Protein AF-A0AAN8J050-F1 (afdb_monomer_lite)

Radius of gyration: 16.6 Å; chains: 1; bounding box: 37×36×42 Å

Structure (mmCIF, N/CA/C/O backbone):
data_AF-A0AAN8J050-F1
#
_entry.id   AF-A0AAN8J050-F1
#
loop_
_atom_site.group_PDB
_atom_site.id
_atom_site.type_symbol
_atom_site.label_atom_id
_atom_site.label_alt_id
_atom_site.label_comp_id
_atom_site.label_asym_id
_atom_site.label_entity_id
_atom_site.label_seq_id
_atom_site.pdbx_PDB_ins_code
_atom_site.Cartn_x
_atom_site.Cartn_y
_atom_site.Cartn_z
_atom_site.occupancy
_atom_site.B_iso_or_equiv
_atom_site.auth_seq_id
_atom_site.auth_comp_id
_atom_site.auth_asym_id
_atom_site.auth_atom_id
_atom_site.pdbx_PDB_model_num
ATOM 1 N N . MET A 1 1 ? 21.313 8.307 10.218 1.00 48.22 1 MET A N 1
ATOM 2 C CA . MET A 1 1 ? 20.295 7.234 10.178 1.00 48.22 1 MET A CA 1
ATOM 3 C C . MET A 1 1 ? 19.113 7.755 9.356 1.00 48.22 1 MET A C 1
ATOM 5 O O . MET A 1 1 ? 18.374 8.598 9.844 1.00 48.22 1 MET A O 1
ATOM 9 N N . LEU A 1 2 ? 19.009 7.367 8.076 1.00 39.00 2 LEU A N 1
ATOM 10 C CA . LEU A 1 2 ? 18.064 7.951 7.099 1.00 39.00 2 LEU A CA 1
ATOM 11 C C . LEU A 1 2 ? 16.590 7.771 7.515 1.00 39.00 2 LEU A C 1
ATOM 13 O O . LEU A 1 2 ? 15.749 8.625 7.268 1.00 39.00 2 LEU A O 1
ATOM 17 N N . THR A 1 3 ? 16.305 6.677 8.222 1.00 41.94 3 THR A N 1
ATOM 18 C CA . THR A 1 3 ? 14.994 6.358 8.795 1.00 41.94 3 THR A CA 1
ATOM 19 C C . THR A 1 3 ? 14.515 7.395 9.805 1.00 41.94 3 THR A C 1
ATOM 21 O O . THR A 1 3 ? 13.333 7.700 9.814 1.00 41.94 3 THR A O 1
ATOM 24 N N . SER A 1 4 ? 15.406 7.976 10.612 1.00 45.03 4 SER A N 1
ATOM 25 C CA . SER A 1 4 ? 15.056 9.001 11.608 1.00 45.03 4 SER A CA 1
ATOM 26 C C . SER A 1 4 ? 14.772 10.370 10.985 1.00 45.03 4 SER A C 1
ATOM 28 O O . SER A 1 4 ? 13.967 11.123 11.519 1.00 45.03 4 SER A O 1
ATOM 30 N N . ILE A 1 5 ? 15.392 10.676 9.841 1.00 53.03 5 ILE A N 1
ATOM 31 C CA . ILE A 1 5 ? 15.172 11.927 9.094 1.00 53.03 5 ILE A CA 1
ATOM 32 C C . ILE A 1 5 ? 13.793 11.914 8.411 1.00 53.03 5 ILE A C 1
ATOM 34 O O . ILE A 1 5 ? 13.172 12.959 8.266 1.00 53.03 5 ILE A O 1
ATOM 38 N N . MET A 1 6 ? 13.273 10.728 8.076 1.00 50.56 6 MET A N 1
ATOM 39 C CA . MET A 1 6 ? 11.974 10.542 7.414 1.00 50.56 6 MET A CA 1
ATOM 40 C C . MET A 1 6 ? 10.759 10.603 8.358 1.00 50.56 6 MET A C 1
ATOM 42 O O . MET A 1 6 ? 9.646 10.756 7.870 1.00 50.56 6 MET A O 1
ATOM 46 N N . PHE A 1 7 ? 10.949 10.566 9.685 1.00 48.69 7 PHE A N 1
ATOM 47 C CA . PHE A 1 7 ? 9.851 10.714 10.661 1.00 48.69 7 PHE A CA 1
ATOM 48 C C . PHE A 1 7 ? 9.310 12.153 10.754 1.00 48.69 7 PHE A C 1
ATOM 50 O O . PHE A 1 7 ? 8.148 12.356 11.099 1.00 48.69 7 PHE A O 1
ATOM 57 N N . TYR A 1 8 ? 10.127 13.167 10.443 1.00 48.12 8 TYR A N 1
ATOM 58 C CA . TYR A 1 8 ? 9.690 14.569 10.444 1.00 48.12 8 TYR A CA 1
ATOM 59 C C . TYR A 1 8 ? 8.789 14.905 9.230 1.00 48.12 8 TYR A C 1
ATOM 61 O O . TYR A 1 8 ? 7.722 15.487 9.433 1.00 48.12 8 TYR A O 1
ATOM 69 N N . PRO A 1 9 ? 9.105 14.433 8.003 1.00 54.41 9 PRO A N 1
ATOM 70 C CA . PRO A 1 9 ? 8.165 14.414 6.880 1.00 54.41 9 PRO A CA 1
ATOM 71 C C . PRO A 1 9 ? 6.910 13.566 7.122 1.00 54.41 9 PRO A C 1
ATOM 73 O O . PRO A 1 9 ? 5.872 13.854 6.546 1.00 54.41 9 PRO A O 1
ATOM 76 N N . GLU A 1 10 ? 6.972 12.529 7.965 1.00 54.50 10 GLU A N 1
ATOM 77 C CA . GLU A 1 10 ? 5.855 11.594 8.195 1.00 54.50 10 GLU A CA 1
ATOM 78 C C . GLU A 1 10 ? 4.657 12.264 8.886 1.00 54.50 10 GLU A C 1
ATOM 80 O O . GLU A 1 10 ? 3.505 11.992 8.548 1.00 54.50 10 GLU A O 1
ATOM 85 N N . LYS A 1 11 ? 4.915 13.192 9.817 1.00 51.16 11 LYS A N 1
ATOM 86 C CA . LYS A 1 11 ? 3.859 13.982 10.465 1.00 51.16 11 LYS A CA 1
ATOM 87 C C . LYS A 1 11 ? 3.234 14.987 9.493 1.00 51.16 11 LYS A C 1
ATOM 89 O O . LYS A 1 11 ? 2.013 15.058 9.421 1.00 51.16 11 LYS A O 1
ATOM 94 N N . GLN A 1 12 ? 4.058 15.685 8.707 1.00 56.75 12 GLN A N 1
ATOM 95 C CA . GLN A 1 12 ? 3.581 16.623 7.684 1.00 56.75 12 GLN A CA 1
ATOM 96 C C . GLN A 1 12 ? 2.799 15.911 6.577 1.00 56.75 12 GLN A C 1
ATOM 98 O O . GLN A 1 12 ? 1.762 16.405 6.156 1.00 56.75 12 GLN A O 1
ATOM 103 N N . PHE A 1 13 ? 3.236 14.718 6.166 1.00 61.25 13 PHE A N 1
ATOM 104 C CA . PHE A 1 13 ? 2.534 13.880 5.198 1.00 61.25 13 PHE A CA 1
ATOM 105 C C . PHE A 1 13 ? 1.146 13.475 5.703 1.00 61.25 13 PHE A C 1
ATOM 107 O O . PHE A 1 13 ? 0.178 13.584 4.962 1.00 61.25 13 PHE A O 1
ATOM 114 N N . LEU A 1 14 ? 1.022 13.055 6.968 1.00 55.91 14 LEU A N 1
ATOM 115 C CA . LEU A 1 14 ? -0.263 12.667 7.561 1.00 55.91 14 LEU A CA 1
ATOM 116 C C . LEU A 1 14 ? -1.191 13.863 7.831 1.00 55.91 14 LEU A C 1
ATOM 118 O O . LEU A 1 14 ? -2.404 13.733 7.661 1.00 55.91 14 LEU A O 1
ATOM 122 N N . GLU A 1 15 ? -0.642 15.014 8.226 1.00 56.69 15 GLU A N 1
ATOM 123 C CA . GLU A 1 15 ? -1.392 16.270 8.370 1.00 56.69 15 GLU A CA 1
ATOM 124 C C . GLU A 1 15 ? -1.903 16.758 7.001 1.00 56.69 15 GLU A C 1
ATOM 126 O O . GLU A 1 15 ? -3.092 17.039 6.870 1.00 56.69 15 GLU A O 1
ATOM 131 N N . HIS A 1 16 ? -1.075 16.703 5.952 1.00 55.91 16 HIS A N 1
ATOM 132 C CA . HIS A 1 16 ? -1.486 17.011 4.577 1.00 55.91 16 HIS A CA 1
ATOM 133 C C . HIS A 1 16 ? -2.502 16.021 4.002 1.00 55.91 16 HIS A C 1
ATOM 135 O O . HIS A 1 16 ? -3.438 16.444 3.333 1.00 55.91 16 HIS A O 1
ATOM 141 N N . LEU A 1 17 ? -2.379 14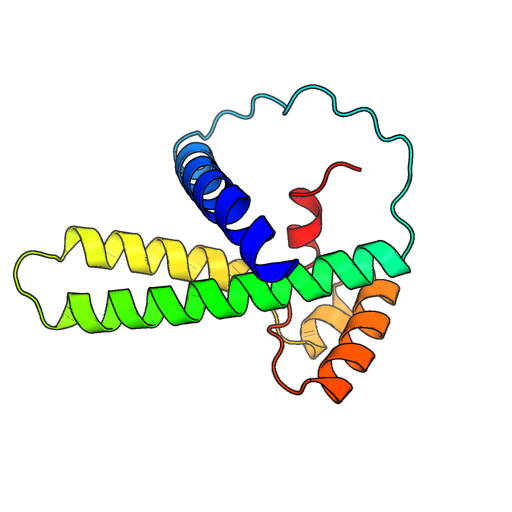.719 4.275 1.00 57.06 17 LEU A N 1
ATOM 142 C CA . LEU A 1 17 ? -3.368 13.723 3.837 1.00 57.06 17 LEU A CA 1
ATOM 143 C C . LEU A 1 17 ? -4.724 13.953 4.518 1.00 57.06 17 LEU A C 1
ATOM 145 O O . LEU A 1 17 ? -5.769 13.827 3.887 1.00 57.06 17 LEU A O 1
ATOM 149 N N . SER A 1 18 ? -4.705 14.338 5.796 1.00 47.97 18 SER A N 1
ATOM 150 C CA . SER A 1 18 ? -5.895 14.728 6.559 1.00 47.97 18 SER A CA 1
ATOM 151 C C . SER A 1 18 ? -6.541 16.017 6.029 1.00 47.97 18 SER A C 1
ATOM 153 O O . SER A 1 18 ? -7.766 16.132 6.042 1.00 47.97 18 SER A O 1
ATOM 155 N N . GLU A 1 19 ? -5.747 16.987 5.573 1.00 51.75 19 GLU A N 1
ATOM 156 C CA . GLU A 1 19 ? -6.234 18.228 4.952 1.00 51.75 19 GLU A CA 1
ATOM 157 C C . GLU A 1 19 ? -6.764 17.994 3.527 1.00 51.75 19 GLU A C 1
ATOM 159 O O . GLU A 1 19 ? -7.841 18.483 3.193 1.00 51.75 19 GLU A O 1
ATOM 164 N N . HIS A 1 20 ? -6.088 17.171 2.718 1.00 48.41 20 HIS A N 1
ATOM 165 C CA . HIS A 1 20 ? -6.527 16.790 1.368 1.00 48.41 20 HIS A CA 1
ATOM 166 C C . HIS A 1 20 ? -7.819 15.966 1.364 1.00 48.41 20 HIS A C 1
ATOM 168 O O . HIS A 1 20 ? -8.644 16.119 0.470 1.00 48.41 20 HIS A O 1
ATOM 174 N N . LEU A 1 21 ? -8.049 15.126 2.376 1.00 48.97 21 LEU A N 1
ATOM 175 C CA . LEU A 1 21 ? -9.298 14.363 2.492 1.00 48.97 21 LEU A CA 1
ATOM 176 C C . LEU A 1 21 ? -10.497 15.218 2.936 1.00 48.97 21 LEU A C 1
ATOM 178 O O . LEU A 1 21 ? -11.636 14.769 2.812 1.00 48.97 21 LEU A O 1
ATOM 182 N N . LYS A 1 22 ? -10.266 16.436 3.447 1.00 45.84 22 LYS A N 1
ATOM 183 C CA . LYS A 1 22 ? -11.330 17.384 3.821 1.00 45.84 22 LYS A CA 1
ATOM 184 C C . LYS A 1 22 ? -11.730 18.337 2.694 1.00 45.84 22 LYS A C 1
ATOM 186 O O . LYS A 1 22 ? -12.767 18.980 2.814 1.00 45.84 22 LYS A O 1
ATOM 191 N N . LEU A 1 23 ? -10.955 18.419 1.615 1.00 37.06 23 LEU A N 1
ATOM 192 C CA . LEU A 1 23 ? -11.183 19.360 0.523 1.00 37.06 23 LEU A CA 1
ATOM 193 C C . LEU A 1 23 ? -11.306 18.603 -0.801 1.00 37.06 23 LEU A C 1
ATOM 195 O O . LEU A 1 23 ? -10.341 18.403 -1.531 1.00 37.06 23 LEU A O 1
ATOM 199 N N . PHE A 1 24 ? -12.543 18.242 -1.144 1.00 39.91 24 PHE A N 1
ATOM 200 C CA . PHE A 1 24 ? -12.958 18.269 -2.544 1.00 39.91 24 PHE A CA 1
ATOM 201 C C . PHE A 1 24 ? -12.912 19.730 -3.008 1.00 39.91 24 PHE A C 1
ATOM 203 O O . PHE A 1 24 ? -13.928 20.406 -2.998 1.00 39.91 24 PHE A O 1
ATOM 210 N N . GLU A 1 25 ? -11.719 20.221 -3.333 1.00 35.44 25 GLU A N 1
ATOM 211 C CA . GLU A 1 25 ? -11.467 21.352 -4.226 1.00 35.44 25 GLU A CA 1
ATOM 212 C C . GLU A 1 25 ? -9.961 21.356 -4.518 1.00 35.44 25 GLU A C 1
ATOM 214 O O . GLU A 1 25 ? -9.123 21.744 -3.706 1.00 35.44 25 GLU A O 1
ATOM 219 N N . LEU A 1 26 ? -9.632 20.781 -5.675 1.00 43.38 26 LEU A N 1
ATOM 220 C CA . LEU A 1 26 ? -8.296 20.701 -6.249 1.00 43.38 26 LEU A CA 1
ATOM 221 C C . LEU A 1 26 ? -7.770 22.112 -6.541 1.00 43.38 26 LEU A C 1
ATOM 223 O O . LEU A 1 26 ? -8.083 22.677 -7.585 1.00 43.38 26 LEU A O 1
ATOM 227 N N . GLU A 1 27 ? -6.913 22.640 -5.673 1.00 35.78 27 GLU A N 1
ATOM 228 C CA . GLU A 1 27 ? -5.907 23.611 -6.103 1.00 35.78 27 GLU A CA 1
ATOM 229 C C . GLU A 1 27 ? -4.645 22.833 -6.512 1.00 35.78 27 GLU A C 1
ATOM 231 O O . GLU A 1 27 ? -4.146 22.010 -5.735 1.00 35.78 27 GLU A O 1
ATOM 236 N N . PRO A 1 28 ? -4.125 23.032 -7.736 1.00 39.25 28 PRO A N 1
ATOM 237 C CA . PRO A 1 28 ? -2.949 22.323 -8.203 1.00 39.25 28 PRO A CA 1
ATOM 238 C C . PRO A 1 28 ? -1.758 22.753 -7.350 1.00 39.25 28 PRO A C 1
ATOM 240 O O . PRO A 1 28 ? -1.439 23.941 -7.264 1.00 39.25 28 PRO A O 1
ATOM 243 N N . LEU A 1 29 ? -1.094 21.778 -6.724 1.00 42.34 29 LEU A N 1
ATOM 244 C CA . LEU A 1 29 ? 0.194 21.967 -6.063 1.00 42.34 29 LEU A CA 1
ATOM 245 C C . LEU A 1 29 ? 1.138 22.675 -7.045 1.00 42.34 29 LEU A C 1
ATOM 247 O O . LEU A 1 29 ? 1.625 22.086 -8.010 1.00 42.34 29 LEU A O 1
ATOM 251 N N . ARG A 1 30 ? 1.330 23.981 -6.836 1.00 36.25 30 ARG A N 1
ATOM 252 C CA . ARG A 1 30 ? 2.133 24.837 -7.705 1.00 36.25 30 ARG A CA 1
ATOM 253 C C . ARG A 1 30 ? 3.586 24.364 -7.704 1.00 36.25 30 ARG A C 1
ATOM 255 O O . ARG A 1 30 ? 4.263 24.434 -6.686 1.00 36.25 30 ARG A O 1
ATOM 262 N N . ASN A 1 31 ? 4.033 23.993 -8.901 1.00 38.84 31 ASN A N 1
ATOM 263 C CA . ASN A 1 31 ? 5.381 24.119 -9.454 1.00 38.84 31 ASN A CA 1
ATOM 264 C C . ASN A 1 31 ? 6.545 23.687 -8.554 1.00 38.84 31 ASN A C 1
ATOM 266 O O . ASN A 1 31 ? 7.317 24.518 -8.077 1.00 38.84 31 ASN A O 1
ATOM 270 N N . ILE A 1 32 ? 6.774 22.378 -8.483 1.00 39.97 32 ILE A N 1
ATOM 271 C CA . ILE A 1 32 ? 8.150 21.886 -8.563 1.00 39.97 32 ILE A CA 1
ATOM 272 C C . ILE A 1 32 ? 8.336 21.477 -10.025 1.00 39.97 32 ILE A C 1
ATOM 274 O O . ILE A 1 32 ? 7.786 20.474 -10.462 1.00 39.97 32 ILE A O 1
A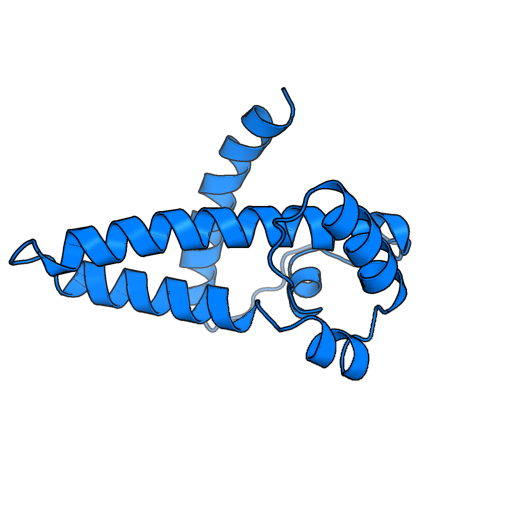TOM 278 N N . SER A 1 33 ? 9.021 22.317 -10.803 1.00 42.19 33 SER A N 1
ATOM 279 C CA . SER A 1 33 ? 9.494 21.940 -12.137 1.00 42.19 33 SER A CA 1
ATOM 280 C C . SER A 1 33 ? 10.560 20.867 -11.944 1.00 42.19 33 SER A C 1
ATOM 282 O O . SER A 1 33 ? 11.650 21.158 -11.450 1.00 42.19 33 SER A O 1
ATOM 284 N N . VAL A 1 34 ? 10.218 19.628 -12.279 1.00 42.88 34 VAL A N 1
ATOM 285 C CA . VAL A 1 34 ? 11.181 18.549 -12.478 1.00 42.88 34 VAL A CA 1
ATOM 286 C C . VAL A 1 34 ? 10.827 17.920 -13.816 1.00 42.88 34 VAL A C 1
ATOM 288 O O . VAL A 1 34 ? 10.030 17.004 -13.887 1.00 42.88 34 VAL A O 1
ATOM 291 N N . ASP A 1 35 ? 11.391 18.448 -14.900 1.00 44.34 35 ASP A N 1
ATOM 292 C CA . ASP A 1 35 ? 11.347 17.797 -16.215 1.00 44.34 35 ASP A CA 1
ATOM 293 C C . ASP A 1 35 ? 12.291 16.578 -16.240 1.00 44.34 35 ASP A C 1
ATOM 295 O O . ASP A 1 35 ? 13.203 16.505 -17.058 1.00 44.34 35 ASP A O 1
ATOM 299 N N . ASP A 1 36 ? 12.092 15.610 -15.343 1.00 48.38 36 ASP A N 1
ATOM 300 C CA . ASP A 1 36 ? 12.790 14.327 -15.388 1.00 48.38 36 ASP A CA 1
ATOM 301 C C . ASP A 1 36 ? 11.772 13.207 -15.208 1.00 48.38 36 ASP A C 1
ATOM 303 O O . ASP A 1 36 ? 11.382 12.849 -14.097 1.00 48.38 36 ASP A O 1
ATOM 307 N N . VAL A 1 37 ? 11.388 12.601 -16.335 1.00 62.59 37 VAL A N 1
ATOM 308 C CA . VAL A 1 37 ? 10.675 11.323 -16.380 1.00 62.59 37 VAL A CA 1
ATOM 309 C C . VAL A 1 37 ? 11.420 10.337 -15.475 1.00 62.59 37 VAL A C 1
ATOM 311 O O . VAL A 1 37 ? 12.455 9.797 -15.864 1.00 62.59 37 VAL A O 1
ATOM 314 N N . LEU A 1 38 ? 10.919 10.130 -14.250 1.00 64.81 38 LEU A N 1
ATOM 315 C CA . LEU A 1 38 ? 11.551 9.262 -13.253 1.00 64.81 38 LEU A CA 1
ATOM 316 C C . LEU A 1 38 ? 11.936 7.926 -13.892 1.00 64.81 38 LEU A C 1
ATOM 318 O O . LEU A 1 38 ? 11.064 7.200 -14.382 1.00 64.81 38 LEU A O 1
ATOM 322 N N . CYS A 1 39 ? 13.226 7.584 -13.860 1.00 72.75 39 CYS A N 1
ATOM 323 C CA . CYS A 1 39 ? 13.692 6.325 -14.425 1.00 72.75 39 CYS A CA 1
ATOM 324 C C . CYS A 1 39 ? 13.098 5.131 -13.655 1.00 72.75 39 CYS A C 1
ATOM 326 O O . CYS A 1 39 ? 12.776 5.227 -12.464 1.00 72.75 39 CYS A O 1
ATOM 328 N N . SER A 1 40 ? 12.989 3.966 -14.301 1.00 72.06 40 SER A N 1
ATOM 329 C CA . SER A 1 40 ? 12.322 2.790 -13.720 1.00 72.06 40 SER A CA 1
ATOM 330 C C . SER A 1 40 ? 12.934 2.337 -12.382 1.00 72.06 40 SER A C 1
ATOM 332 O O . SER A 1 40 ? 12.244 1.812 -11.506 1.00 72.06 40 SER A O 1
ATOM 334 N N . SER A 1 41 ? 14.235 2.584 -12.180 1.00 78.50 41 SER A N 1
ATOM 335 C CA . SER A 1 41 ? 14.932 2.303 -10.918 1.00 78.50 41 SER A CA 1
ATOM 336 C C . SER A 1 41 ? 14.423 3.173 -9.766 1.00 78.50 41 SER A C 1
ATOM 338 O O . SER A 1 41 ? 14.197 2.671 -8.661 1.00 78.50 41 SER A O 1
ATOM 340 N N . ASP A 1 42 ? 14.194 4.462 -10.014 1.00 80.69 42 ASP A N 1
ATOM 341 C CA . ASP A 1 42 ? 13.707 5.392 -8.996 1.00 80.69 42 ASP A CA 1
ATOM 342 C C . ASP A 1 42 ? 12.237 5.145 -8.682 1.00 80.69 42 ASP A C 1
ATOM 344 O O . ASP A 1 42 ? 11.871 5.085 -7.507 1.00 80.69 42 ASP A O 1
ATOM 348 N N . ARG A 1 43 ? 11.422 4.824 -9.693 1.00 82.31 43 ARG A N 1
ATOM 349 C CA . ARG A 1 43 ? 10.044 4.356 -9.481 1.00 82.31 43 ARG A CA 1
ATOM 350 C C . ARG A 1 43 ? 9.991 3.069 -8.656 1.00 82.31 43 ARG A C 1
ATOM 352 O O . ARG A 1 43 ? 9.214 2.967 -7.708 1.00 82.31 43 ARG A O 1
ATOM 359 N N . GLY A 1 44 ? 10.896 2.122 -8.914 1.00 83.50 44 GLY A N 1
ATOM 360 C CA . GLY A 1 44 ? 11.072 0.921 -8.091 1.00 83.50 44 GLY A CA 1
ATOM 361 C C . GLY A 1 44 ? 11.513 1.213 -6.651 1.00 83.50 44 GLY A C 1
ATOM 362 O O . GLY A 1 44 ? 11.165 0.476 -5.731 1.00 83.50 44 GLY A O 1
ATOM 363 N N . LYS A 1 45 ? 12.271 2.286 -6.393 1.00 84.62 45 LYS A N 1
ATOM 364 C CA . LYS A 1 45 ? 12.589 2.723 -5.019 1.00 84.62 45 LYS A CA 1
ATOM 365 C C . LYS A 1 45 ? 11.388 3.382 -4.350 1.00 84.62 45 LYS A C 1
ATOM 367 O O . LYS A 1 45 ? 11.117 3.063 -3.196 1.00 84.62 45 LYS A O 1
ATOM 372 N N . ILE A 1 46 ? 10.671 4.247 -5.064 1.00 83.44 46 ILE A N 1
ATOM 373 C CA . ILE A 1 46 ? 9.464 4.916 -4.570 1.00 83.44 46 ILE A CA 1
ATOM 374 C C . ILE A 1 46 ? 8.437 3.870 -4.157 1.00 83.44 46 ILE A C 1
ATOM 376 O O . ILE A 1 46 ? 8.033 3.832 -2.998 1.00 83.44 46 ILE A O 1
ATOM 380 N N . ARG A 1 47 ? 8.108 2.939 -5.057 1.00 86.06 47 ARG A N 1
ATOM 381 C CA . ARG A 1 47 ? 7.177 1.844 -4.776 1.00 86.06 47 ARG A CA 1
ATOM 382 C C . ARG A 1 47 ? 7.617 1.015 -3.565 1.00 86.06 47 ARG A C 1
ATOM 384 O O . ARG A 1 47 ? 6.789 0.597 -2.761 1.00 86.06 47 ARG A O 1
ATOM 391 N N . TYR A 1 48 ? 8.927 0.839 -3.379 1.00 86.50 48 TYR A N 1
ATOM 392 C CA . TYR A 1 48 ? 9.475 0.053 -2.275 1.00 86.50 48 TYR A CA 1
ATOM 393 C C . TYR A 1 48 ? 9.265 0.768 -0.943 1.00 86.50 48 TYR A C 1
ATOM 395 O O . TYR A 1 48 ? 8.717 0.209 0.005 1.00 86.50 48 TYR A O 1
ATOM 403 N N . VAL A 1 49 ? 9.692 2.027 -0.877 1.00 85.06 49 VAL A N 1
ATOM 404 C CA . VAL A 1 49 ? 9.583 2.845 0.330 1.00 85.06 49 VAL A CA 1
ATOM 405 C C . VAL A 1 49 ? 8.118 3.070 0.688 1.00 85.06 49 VAL A C 1
ATOM 407 O O . VAL A 1 49 ? 7.742 2.861 1.839 1.00 85.06 49 VAL A O 1
ATOM 410 N N . SER A 1 50 ? 7.276 3.404 -0.288 1.00 84.44 50 SER A N 1
ATOM 411 C CA . SER A 1 50 ? 5.840 3.597 -0.086 1.00 84.44 50 SER A CA 1
ATOM 412 C C . SER A 1 50 ? 5.165 2.335 0.455 1.00 84.44 50 SER A C 1
ATOM 414 O O . SER A 1 50 ? 4.383 2.419 1.401 1.00 84.44 50 SER A O 1
ATOM 416 N N . GLY A 1 51 ? 5.523 1.151 -0.054 1.00 86.62 51 GLY A N 1
ATOM 417 C CA . GLY A 1 51 ? 4.981 -0.121 0.433 1.00 86.62 51 GLY A CA 1
ATOM 418 C C . GLY A 1 51 ? 5.363 -0.392 1.886 1.00 86.62 51 GLY A C 1
ATOM 419 O O . GLY A 1 51 ? 4.539 -0.843 2.683 1.00 86.62 51 GLY A O 1
ATOM 420 N N . TYR A 1 52 ? 6.594 -0.047 2.267 1.00 85.81 52 TYR A N 1
ATOM 421 C CA . TYR A 1 52 ? 7.063 -0.147 3.649 1.00 85.81 52 TYR A CA 1
ATOM 422 C C . TYR A 1 52 ? 6.344 0.833 4.589 1.00 85.81 52 TYR A C 1
ATOM 424 O O . TYR A 1 52 ? 5.936 0.459 5.691 1.00 85.81 52 TYR A O 1
ATOM 432 N N . VAL A 1 53 ? 6.175 2.085 4.157 1.00 84.94 53 VAL A N 1
ATOM 433 C CA . VAL A 1 53 ? 5.489 3.130 4.930 1.00 84.94 53 VAL A CA 1
ATOM 434 C C . VAL A 1 53 ? 4.025 2.756 5.148 1.00 84.94 53 VAL A C 1
ATOM 436 O O . VAL A 1 53 ? 3.566 2.729 6.290 1.00 84.94 53 VAL A O 1
ATOM 439 N N . ILE A 1 54 ? 3.311 2.366 4.089 1.00 87.00 54 ILE A N 1
ATOM 440 C CA . ILE A 1 54 ? 1.912 1.930 4.182 1.00 87.00 54 ILE A CA 1
ATOM 441 C C . ILE A 1 54 ? 1.782 0.739 5.137 1.00 87.00 54 ILE A C 1
ATOM 443 O O . ILE A 1 54 ? 0.912 0.754 6.010 1.00 87.00 54 ILE A O 1
ATOM 447 N N . ALA A 1 55 ? 2.678 -0.252 5.058 1.00 86.25 55 ALA A N 1
ATOM 448 C CA . ALA A 1 55 ? 2.680 -1.389 5.980 1.00 86.25 55 ALA A CA 1
ATOM 449 C C . ALA A 1 55 ? 2.777 -0.945 7.452 1.00 86.25 55 ALA A C 1
ATOM 451 O O . ALA A 1 55 ? 2.012 -1.409 8.304 1.00 86.25 55 ALA A O 1
ATOM 452 N N . LYS A 1 56 ? 3.686 -0.009 7.757 1.00 86.81 56 LYS A N 1
ATOM 453 C CA . LYS A 1 56 ? 3.857 0.538 9.110 1.00 86.81 56 LYS A CA 1
ATOM 454 C C . LYS A 1 56 ? 2.644 1.319 9.593 1.00 86.81 56 LYS A C 1
ATOM 456 O O . LYS A 1 56 ? 2.208 1.115 10.729 1.00 86.81 56 LYS A O 1
ATOM 461 N N . ILE A 1 57 ? 2.092 2.195 8.756 1.00 87.00 57 ILE A N 1
ATOM 462 C CA . ILE A 1 57 ? 0.925 3.003 9.122 1.00 87.00 57 ILE A CA 1
ATOM 463 C C . ILE A 1 57 ? -0.267 2.082 9.387 1.00 87.00 57 ILE A C 1
ATOM 465 O O . ILE A 1 57 ? -0.891 2.201 10.441 1.00 87.00 57 ILE A O 1
ATOM 469 N N . LYS A 1 58 ? -0.522 1.099 8.512 1.00 88.69 58 LYS A N 1
ATOM 470 C CA . LYS A 1 58 ? -1.567 0.085 8.719 1.00 88.69 58 LYS A CA 1
ATOM 471 C C . LYS A 1 58 ? -1.363 -0.672 10.026 1.00 88.69 58 LYS A C 1
ATOM 473 O O . LYS A 1 58 ? -2.303 -0.811 10.801 1.00 88.69 58 LYS A O 1
ATOM 478 N N . HIS A 1 59 ? -0.142 -1.114 10.329 1.00 88.38 59 HIS A N 1
ATOM 479 C CA . HIS A 1 59 ? 0.139 -1.792 11.596 1.00 88.38 59 HIS A CA 1
ATOM 480 C C . HIS A 1 59 ? -0.211 -0.917 12.813 1.00 88.38 59 HIS A C 1
ATOM 482 O O . HIS A 1 59 ? -0.894 -1.368 13.739 1.00 88.38 59 HIS A O 1
ATOM 488 N N . ASN A 1 60 ? 0.215 0.348 12.803 1.00 88.38 60 ASN A N 1
ATOM 489 C CA . ASN A 1 60 ? -0.085 1.300 13.871 1.00 88.38 60 ASN A CA 1
ATOM 490 C C . ASN A 1 60 ? -1.589 1.570 13.992 1.00 88.38 60 ASN A C 1
ATOM 492 O O . ASN A 1 60 ? -2.127 1.606 15.100 1.00 88.38 60 ASN A O 1
ATOM 496 N N . LEU A 1 61 ? -2.277 1.716 12.865 1.00 87.56 61 LEU A N 1
ATOM 497 C CA . LEU A 1 61 ? -3.708 1.973 12.816 1.00 87.56 61 LEU A CA 1
ATOM 498 C C . LEU A 1 61 ? -4.514 0.769 13.314 1.00 87.56 61 LEU A C 1
ATOM 500 O O . LEU A 1 61 ? -5.392 0.935 14.153 1.00 87.56 61 LEU A O 1
ATOM 504 N N . SER A 1 62 ? -4.130 -0.454 12.942 1.00 89.50 62 SER A N 1
ATOM 505 C CA . SER A 1 62 ? -4.707 -1.691 13.484 1.00 89.50 62 SER A CA 1
ATOM 506 C C . SER A 1 62 ? -4.559 -1.787 15.004 1.00 89.50 62 SER A C 1
ATOM 508 O O . SER A 1 62 ? -5.441 -2.307 15.688 1.00 89.50 62 SER A O 1
ATOM 510 N N . ARG A 1 63 ? -3.454 -1.290 15.578 1.00 89.62 63 ARG A N 1
ATOM 511 C CA . ARG A 1 63 ? -3.306 -1.196 17.042 1.00 89.62 63 ARG A CA 1
ATOM 512 C C . ARG A 1 63 ? -4.255 -0.157 17.639 1.00 89.62 63 ARG A C 1
ATOM 514 O O . ARG A 1 63 ? -4.884 -0.445 18.652 1.00 89.62 63 ARG A O 1
ATOM 521 N N . LYS A 1 64 ? -4.387 1.016 17.013 1.00 86.50 64 LYS A N 1
ATOM 522 C CA . LYS A 1 64 ? -5.312 2.071 17.461 1.00 86.50 64 LYS A CA 1
ATOM 523 C C . LYS A 1 64 ? -6.773 1.615 17.413 1.00 86.50 64 LYS A C 1
ATOM 525 O O . LYS A 1 64 ? -7.471 1.800 18.403 1.00 86.50 64 LYS A O 1
ATOM 530 N N . ILE A 1 65 ? -7.195 0.962 16.327 1.00 88.19 65 ILE A N 1
ATOM 531 C CA . ILE A 1 65 ? -8.536 0.377 16.165 1.00 88.19 65 ILE A CA 1
ATOM 532 C C . ILE A 1 65 ? -8.804 -0.636 17.277 1.00 88.19 65 ILE A C 1
ATOM 534 O O . ILE A 1 65 ? -9.778 -0.490 18.008 1.00 88.19 65 ILE A O 1
ATOM 538 N N . ARG A 1 66 ? -7.906 -1.617 17.467 1.00 87.06 66 ARG A N 1
ATOM 539 C CA . ARG A 1 66 ? -8.054 -2.616 18.538 1.00 87.06 66 ARG A CA 1
ATOM 540 C C . ARG A 1 66 ? -8.201 -1.970 19.907 1.00 87.06 66 ARG A C 1
ATOM 542 O O . ARG A 1 66 ? -9.088 -2.349 20.652 1.00 87.06 66 ARG A O 1
ATOM 549 N N . ASN A 1 67 ? -7.376 -0.977 20.225 1.00 85.38 67 ASN A N 1
ATOM 550 C CA . ASN A 1 67 ? -7.455 -0.297 21.515 1.00 85.38 67 ASN A CA 1
ATOM 551 C C . ASN A 1 67 ? -8.746 0.522 21.672 1.00 85.38 67 ASN A C 1
ATOM 553 O O . ASN A 1 67 ? -9.278 0.600 22.773 1.00 85.38 67 ASN A O 1
ATOM 557 N N . ALA A 1 68 ? -9.245 1.136 20.597 1.00 84.44 68 ALA A N 1
ATOM 558 C CA . ALA A 1 68 ? -10.479 1.916 20.624 1.00 84.44 68 ALA A CA 1
ATOM 559 C C . ALA A 1 68 ? -11.728 1.037 20.819 1.00 84.44 68 ALA A C 1
ATOM 561 O O . ALA A 1 68 ? -12.654 1.477 21.488 1.00 84.44 68 ALA A O 1
ATOM 562 N N . LEU A 1 69 ? -11.727 -0.209 20.325 1.00 83.19 69 LEU A N 1
ATOM 563 C CA . LEU A 1 69 ? -12.845 -1.154 20.485 1.00 83.19 69 LEU A CA 1
ATOM 564 C C . LEU A 1 69 ? -13.161 -1.507 21.949 1.00 83.19 69 LEU A C 1
ATOM 566 O O . LEU A 1 69 ? -14.296 -1.855 22.255 1.00 83.19 69 LEU A O 1
ATOM 570 N N . PHE A 1 70 ? -12.175 -1.434 22.847 1.00 81.31 70 PHE A N 1
ATOM 571 C CA . PHE A 1 70 ? -12.333 -1.818 24.257 1.00 81.31 70 PHE A CA 1
ATOM 572 C C . PHE A 1 70 ? -12.490 -0.623 25.209 1.00 81.31 70 PHE A C 1
ATOM 574 O O . PHE A 1 70 ? -12.590 -0.819 26.418 1.00 81.31 70 PHE A O 1
ATOM 581 N N . VAL A 1 71 ? -12.493 0.614 24.697 1.00 78.31 71 VAL A N 1
ATOM 582 C CA . VAL A 1 71 ? -12.601 1.835 25.510 1.00 78.31 71 VAL A CA 1
ATOM 583 C C . VAL A 1 71 ? -13.912 2.549 25.186 1.00 78.31 71 VAL A C 1
ATOM 585 O O . VAL A 1 71 ? -14.064 3.116 24.106 1.00 78.31 71 VAL A O 1
ATOM 588 N N . SER A 1 72 ? -14.839 2.559 26.145 1.00 70.25 72 SER A N 1
ATOM 589 C CA . SER A 1 72 ? -16.119 3.274 26.049 1.00 70.25 72 SER A CA 1
ATOM 590 C C . SER A 1 72 ? -15.915 4.778 25.822 1.00 70.25 72 SER A C 1
ATOM 592 O O . SER A 1 72 ? -15.064 5.382 26.480 1.00 70.25 72 SER A O 1
ATOM 594 N N . GLY A 1 73 ? -16.709 5.394 24.940 1.00 73.19 73 GLY A N 1
ATOM 595 C CA . GLY A 1 73 ? -16.637 6.835 24.653 1.00 73.19 73 GLY A CA 1
ATOM 596 C C . GLY A 1 73 ? -15.605 7.241 23.591 1.00 73.19 73 GLY A C 1
ATOM 597 O O . GLY A 1 73 ? -15.279 8.419 23.474 1.00 73.19 73 GLY A O 1
ATOM 598 N N . LYS A 1 74 ? -15.058 6.288 22.820 1.00 74.44 74 LYS A N 1
ATOM 599 C CA . LYS A 1 74 ? -14.130 6.551 21.699 1.00 74.44 74 LYS A CA 1
ATOM 600 C C . LYS A 1 74 ? -14.675 6.140 20.326 1.00 74.44 74 LYS A C 1
ATOM 602 O O . LYS A 1 74 ? -13.893 5.962 19.394 1.00 74.44 74 LYS A O 1
ATOM 607 N N . GLU A 1 75 ? -15.989 6.017 20.190 1.00 74.81 75 GLU A N 1
ATOM 608 C CA . GLU A 1 75 ? -16.661 5.578 18.957 1.00 74.81 75 GLU A CA 1
ATOM 609 C C . GLU A 1 75 ? -16.316 6.462 17.743 1.00 74.81 75 GLU A C 1
ATOM 611 O O . GLU A 1 75 ? -15.954 5.938 16.690 1.00 74.81 75 GLU A O 1
ATOM 616 N N . ASP A 1 76 ? -16.271 7.786 17.908 1.00 71.69 76 ASP A N 1
ATOM 617 C CA . ASP A 1 76 ? -15.895 8.717 16.827 1.00 71.69 76 ASP A CA 1
ATOM 618 C C . ASP A 1 76 ? -14.428 8.573 16.377 1.00 71.69 76 ASP A C 1
ATOM 620 O O . ASP A 1 76 ? -14.072 8.788 15.215 1.00 71.69 76 ASP A O 1
ATOM 624 N N . ASN A 1 77 ? -13.543 8.165 17.290 1.00 79.56 77 ASN A N 1
ATOM 625 C CA . ASN A 1 77 ? -12.151 7.882 16.941 1.00 79.56 77 ASN A CA 1
ATOM 626 C C . ASN A 1 77 ? -12.036 6.555 16.186 1.00 79.56 77 ASN A C 1
ATOM 628 O O . ASN A 1 77 ? -11.198 6.424 15.295 1.00 79.56 77 ASN A O 1
ATOM 632 N N . LEU A 1 78 ? -12.870 5.572 16.534 1.00 85.12 78 LEU A N 1
ATOM 633 C CA . LEU A 1 78 ? -12.895 4.275 15.869 1.00 85.12 78 LEU A CA 1
ATOM 634 C C . LEU A 1 78 ? -13.305 4.414 14.399 1.00 85.12 78 LEU A C 1
ATOM 636 O O . LEU A 1 78 ? -12.597 3.889 13.540 1.00 85.12 78 LEU A O 1
ATOM 640 N N . SER A 1 79 ? -14.377 5.160 14.114 1.00 82.94 79 SER A N 1
ATOM 641 C CA . SER A 1 79 ? -14.833 5.410 12.739 1.00 82.94 79 SER A CA 1
ATOM 642 C C . SER A 1 79 ? -13.768 6.141 11.917 1.00 82.94 79 SER A C 1
ATOM 644 O O . SER A 1 79 ? -13.451 5.742 10.797 1.00 82.94 79 SER A O 1
ATOM 646 N N . THR A 1 80 ? -13.114 7.144 12.509 1.00 87.50 80 THR A N 1
ATOM 647 C CA . THR A 1 80 ? -12.001 7.863 11.874 1.00 87.50 80 THR A CA 1
ATOM 648 C C . THR A 1 80 ? -10.838 6.924 11.537 1.00 87.50 80 THR A C 1
ATOM 650 O O . THR A 1 80 ? -10.302 6.967 10.428 1.00 87.50 80 THR A O 1
ATOM 653 N N . PHE A 1 81 ? -10.442 6.048 12.467 1.00 87.06 81 PHE A N 1
ATOM 654 C CA . PHE A 1 81 ? -9.359 5.095 12.220 1.00 87.06 81 PHE A CA 1
ATOM 655 C C . PHE A 1 81 ? -9.728 4.031 11.184 1.00 87.06 81 PHE A C 1
ATOM 657 O O . PHE A 1 81 ? -8.860 3.609 10.425 1.00 87.06 81 PHE A O 1
ATOM 664 N N . GLN A 1 82 ? -10.988 3.602 11.128 1.00 87.31 82 GLN A N 1
ATOM 665 C CA . GLN A 1 82 ? -11.470 2.675 10.102 1.00 87.31 82 GLN A CA 1
ATOM 666 C C . GLN A 1 82 ? -11.429 3.319 8.713 1.00 87.31 82 GLN A C 1
ATOM 668 O O . GLN A 1 82 ? -10.819 2.752 7.813 1.00 87.31 82 GLN A O 1
ATOM 673 N N . ASN A 1 83 ? -11.916 4.555 8.573 1.00 86.94 83 ASN A N 1
ATOM 674 C CA . ASN A 1 83 ? -11.849 5.291 7.307 1.00 86.94 83 ASN A CA 1
ATOM 675 C C . ASN A 1 83 ? -10.403 5.452 6.808 1.00 86.94 83 ASN A C 1
ATOM 677 O O . ASN A 1 83 ? -10.106 5.227 5.637 1.00 86.94 83 ASN A O 1
ATOM 681 N N . GLN A 1 84 ? -9.469 5.789 7.705 1.00 84.38 84 GLN A N 1
ATOM 682 C CA . GLN A 1 84 ? -8.043 5.851 7.366 1.00 84.38 84 GLN A CA 1
ATOM 683 C C . GLN A 1 84 ? -7.491 4.488 6.916 1.00 84.38 84 GLN A C 1
ATOM 685 O O . GLN A 1 84 ? -6.638 4.430 6.030 1.00 84.38 84 GLN A O 1
ATOM 690 N N . MET A 1 85 ? -7.965 3.386 7.504 1.00 89.06 85 MET A N 1
ATOM 691 C CA . MET A 1 85 ? -7.539 2.035 7.139 1.00 89.06 85 MET A CA 1
ATOM 692 C C . MET A 1 85 ? -8.040 1.662 5.747 1.00 89.06 85 MET A C 1
ATOM 694 O O . MET A 1 85 ? -7.285 1.081 4.969 1.00 89.06 85 MET A O 1
ATOM 698 N N . ASP A 1 86 ? -9.275 2.027 5.418 1.00 86.38 86 ASP A N 1
ATOM 699 C CA . ASP A 1 86 ? -9.881 1.742 4.119 1.00 86.38 86 ASP A CA 1
ATOM 700 C C . ASP A 1 86 ? -9.166 2.483 2.988 1.00 86.38 86 ASP A C 1
ATOM 702 O O . ASP A 1 86 ? -8.874 1.890 1.948 1.00 86.38 86 ASP A O 1
ATOM 706 N N . ILE A 1 87 ? -8.760 3.733 3.226 1.00 84.81 87 ILE A N 1
ATOM 707 C CA . ILE A 1 87 ? -7.921 4.497 2.291 1.00 84.81 87 ILE A CA 1
ATOM 708 C C . ILE A 1 87 ? -6.567 3.808 2.088 1.00 84.81 87 ILE A C 1
ATOM 710 O O . ILE A 1 87 ? -6.113 3.633 0.963 1.00 84.81 87 ILE A O 1
ATOM 714 N N . LEU A 1 88 ? -5.909 3.360 3.159 1.00 85.44 88 LEU A N 1
ATOM 715 C CA . LEU A 1 88 ? -4.635 2.646 3.021 1.00 85.44 88 LEU A CA 1
ATOM 716 C C . LEU A 1 88 ? -4.807 1.297 2.312 1.00 85.44 88 LEU A C 1
ATOM 718 O O . LEU A 1 88 ? -3.910 0.864 1.589 1.00 85.44 88 LEU A O 1
ATOM 722 N N . ASN A 1 89 ? -5.940 0.623 2.510 1.00 86.44 89 ASN A N 1
ATOM 723 C CA . ASN A 1 89 ? -6.261 -0.626 1.830 1.00 86.44 89 ASN A CA 1
ATOM 724 C C . ASN A 1 89 ? -6.515 -0.424 0.335 1.00 86.44 89 ASN A C 1
ATOM 726 O O . ASN A 1 89 ? -6.106 -1.288 -0.434 1.00 86.44 89 ASN A O 1
ATOM 730 N N . SER A 1 90 ? -7.109 0.695 -0.091 1.00 83.81 90 SER A N 1
ATOM 731 C CA . SER A 1 90 ? -7.328 0.978 -1.518 1.00 83.81 90 SER A CA 1
ATOM 732 C C . SER A 1 90 ? -6.021 1.207 -2.290 1.00 83.81 90 SER A C 1
ATOM 734 O O . SER A 1 90 ? -5.941 0.918 -3.483 1.00 83.81 90 SER A O 1
ATOM 736 N N . LEU A 1 91 ? -4.965 1.653 -1.600 1.00 84.00 91 LEU A N 1
ATOM 737 C CA . LEU A 1 91 ? -3.612 1.764 -2.154 1.00 84.00 91 LEU A CA 1
ATOM 738 C C . LEU A 1 91 ? -2.885 0.414 -2.244 1.00 84.00 91 LEU A C 1
ATOM 740 O O . LEU A 1 91 ? -1.875 0.309 -2.941 1.00 84.00 91 LEU A O 1
ATOM 744 N N . CYS A 1 92 ? -3.367 -0.613 -1.541 1.00 87.06 92 CYS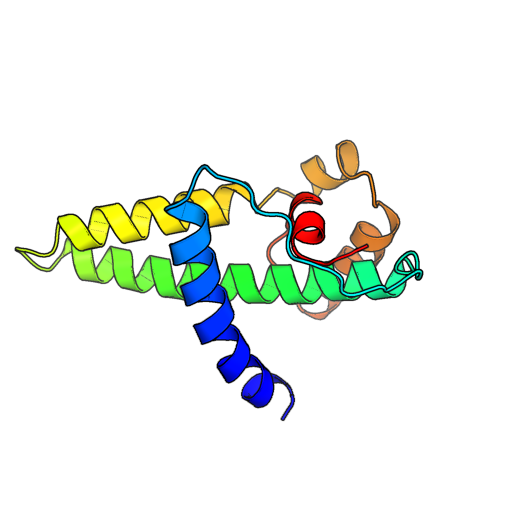 A N 1
ATOM 745 C CA . CYS A 1 92 ? -2.771 -1.943 -1.529 1.00 87.06 92 CYS A CA 1
ATOM 746 C C . CYS A 1 92 ? -3.416 -2.834 -2.595 1.00 87.06 92 CYS A C 1
ATOM 748 O O . CYS A 1 92 ? -4.630 -2.837 -2.775 1.00 87.06 92 CYS A O 1
ATOM 750 N N . SER A 1 93 ? -2.619 -3.675 -3.246 1.00 85.88 93 SER A N 1
ATOM 751 C CA . SER A 1 93 ? -3.139 -4.713 -4.139 1.00 85.88 93 SER A CA 1
ATOM 752 C C . SER A 1 93 ? -2.257 -5.952 -4.072 1.00 85.88 93 SER A C 1
ATOM 754 O O . SER A 1 93 ? -1.090 -5.869 -3.702 1.00 85.88 93 SER A O 1
ATOM 756 N N .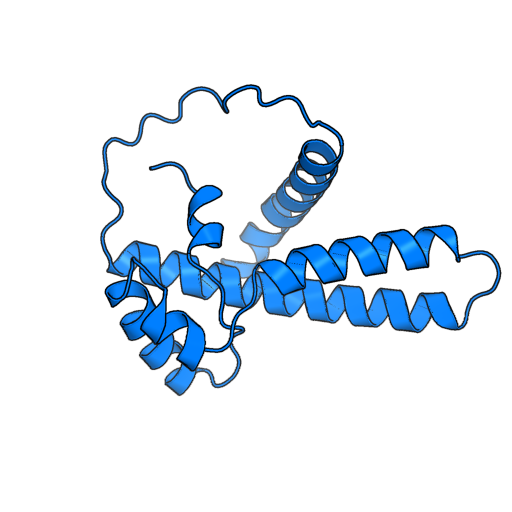 SER A 1 94 ? -2.802 -7.121 -4.398 1.00 85.56 94 SER A N 1
ATOM 757 C CA . SER A 1 94 ? -2.003 -8.345 -4.521 1.00 85.56 94 SER A CA 1
ATOM 758 C C . SER A 1 94 ? -1.032 -8.231 -5.694 1.00 85.56 94 SER A C 1
ATOM 760 O O . SER A 1 94 ? -1.394 -7.654 -6.720 1.00 85.56 94 SER A O 1
ATOM 762 N N . TYR A 1 95 ? 0.146 -8.845 -5.577 1.00 83.75 95 TYR A N 1
ATOM 763 C CA . TYR A 1 95 ? 1.147 -8.843 -6.645 1.00 83.75 95 TYR A CA 1
ATOM 764 C C . TYR A 1 95 ? 0.583 -9.359 -7.979 1.00 83.75 95 TYR A C 1
ATOM 766 O O . TYR A 1 95 ? 0.765 -8.701 -8.998 1.00 83.75 95 TYR A O 1
ATOM 774 N N . ASP A 1 96 ? -0.189 -10.452 -7.961 1.00 84.19 96 ASP A N 1
ATOM 775 C CA . ASP A 1 96 ? -0.793 -11.028 -9.173 1.00 84.19 96 ASP A CA 1
ATOM 776 C C . ASP A 1 96 ? -1.675 -10.016 -9.913 1.00 84.19 96 ASP A C 1
ATOM 778 O O . ASP A 1 96 ? -1.494 -9.776 -11.100 1.00 84.19 96 ASP A O 1
ATOM 782 N N . LYS A 1 97 ? -2.558 -9.320 -9.184 1.00 84.31 97 LYS A N 1
ATOM 783 C CA . LYS A 1 97 ? -3.372 -8.239 -9.760 1.00 84.31 97 LYS A CA 1
ATOM 784 C C . LYS A 1 97 ? -2.518 -7.109 -10.322 1.00 84.31 97 LYS A C 1
ATOM 786 O O . LYS A 1 97 ? -2.854 -6.576 -11.370 1.00 84.31 97 LYS A O 1
ATOM 791 N N . LEU A 1 98 ? -1.449 -6.712 -9.628 1.00 87.00 98 LEU A N 1
ATOM 792 C CA . LEU A 1 98 ? -0.567 -5.643 -10.104 1.00 87.00 98 LEU A CA 1
ATOM 793 C C . LEU A 1 98 ? 0.141 -6.028 -11.398 1.00 87.00 98 LEU A C 1
ATOM 795 O O . LEU A 1 98 ? 0.278 -5.181 -12.271 1.00 87.00 98 LEU A O 1
ATOM 799 N N . LYS A 1 99 ? 0.538 -7.292 -11.548 1.00 85.56 99 LYS A N 1
ATOM 800 C CA . LYS A 1 99 ? 1.167 -7.794 -12.771 1.00 85.56 99 LYS A CA 1
ATOM 801 C C . LYS A 1 99 ? 0.275 -7.615 -14.005 1.00 85.56 99 LYS A C 1
ATOM 803 O O . LYS A 1 99 ? 0.798 -7.354 -15.084 1.00 85.56 99 LYS A O 1
ATOM 808 N N . ASP A 1 100 ? -1.041 -7.702 -13.823 1.00 84.31 100 ASP A N 1
ATOM 809 C CA . ASP A 1 100 ? -2.016 -7.576 -14.909 1.00 84.31 100 ASP A CA 1
ATOM 810 C C . ASP A 1 100 ? -2.423 -6.120 -15.202 1.00 84.31 100 ASP A C 1
ATOM 812 O O . ASP A 1 100 ? -2.796 -5.808 -16.332 1.00 84.31 100 ASP A O 1
ATOM 816 N N . VAL A 1 101 ? -2.387 -5.228 -14.200 1.00 84.44 101 VAL A N 1
ATOM 817 C CA . VAL A 1 101 ? -2.965 -3.867 -14.308 1.00 84.44 101 VAL A CA 1
ATOM 818 C C . VAL A 1 101 ? -1.961 -2.720 -14.183 1.00 84.44 101 VAL A C 1
ATOM 820 O O . VAL A 1 101 ? -2.325 -1.574 -14.443 1.00 84.44 101 VAL A O 1
ATOM 823 N N . SER A 1 102 ? -0.726 -2.983 -13.748 1.00 83.81 102 SER A N 1
ATOM 824 C CA . SER A 1 102 ? 0.290 -1.940 -13.577 1.00 83.81 102 SER A CA 1
ATOM 825 C C . SER A 1 102 ? 0.789 -1.457 -14.934 1.00 83.81 102 SER A C 1
ATOM 827 O O . SER A 1 102 ? 1.161 -2.251 -15.795 1.00 83.81 102 SER A O 1
ATOM 829 N N . SER A 1 103 ? 0.833 -0.139 -15.109 1.00 83.12 103 SER A N 1
ATOM 830 C CA . SER A 1 103 ? 1.458 0.494 -16.268 1.00 83.12 103 SER A CA 1
ATOM 831 C C . SER A 1 103 ? 2.979 0.592 -16.121 1.00 83.12 103 SER A C 1
ATOM 833 O O . SER A 1 103 ? 3.680 0.754 -17.117 1.00 83.12 103 SER A O 1
ATOM 835 N N . ASP A 1 104 ? 3.501 0.452 -14.899 1.00 81.81 104 ASP A N 1
ATOM 836 C CA . ASP A 1 104 ? 4.931 0.459 -14.586 1.00 81.81 104 ASP A CA 1
ATOM 837 C C . ASP A 1 104 ? 5.430 -0.928 -14.140 1.00 81.81 104 ASP A C 1
ATOM 839 O O . ASP A 1 104 ? 5.696 -1.202 -12.962 1.00 81.81 104 ASP A O 1
ATOM 843 N N . VAL A 1 105 ? 5.545 -1.824 -15.123 1.00 85.25 105 VAL A N 1
ATOM 844 C CA . VAL A 1 105 ? 5.979 -3.220 -14.941 1.00 85.25 105 VAL A CA 1
ATOM 845 C C . VAL A 1 105 ? 7.431 -3.311 -14.460 1.00 85.25 105 VAL A C 1
ATOM 847 O O . VAL A 1 105 ? 7.769 -4.173 -13.645 1.00 85.25 105 VAL A O 1
ATOM 850 N N . ASP A 1 106 ? 8.295 -2.396 -14.903 1.00 83.62 106 ASP A N 1
ATOM 851 C CA . ASP A 1 106 ? 9.702 -2.372 -14.499 1.00 83.62 106 ASP A CA 1
ATOM 852 C C . ASP A 1 106 ? 9.848 -2.137 -12.994 1.00 83.62 106 ASP A C 1
ATOM 854 O O . ASP A 1 106 ? 10.648 -2.806 -12.325 1.00 83.62 106 ASP A O 1
ATOM 858 N N . SER A 1 107 ? 9.061 -1.214 -12.428 1.00 83.81 107 SER A N 1
ATOM 859 C CA . SER A 1 107 ? 9.091 -0.999 -10.985 1.00 83.81 107 SER A CA 1
ATOM 860 C C . SER A 1 107 ? 8.538 -2.199 -10.214 1.00 83.81 107 SER A C 1
ATOM 862 O O . SER A 1 107 ? 9.068 -2.489 -9.143 1.00 83.81 107 SER A O 1
ATOM 864 N N . LEU A 1 108 ? 7.568 -2.961 -10.746 1.00 85.62 108 LEU A N 1
ATOM 865 C CA . LEU A 1 108 ? 7.146 -4.233 -10.133 1.00 85.62 108 LEU A CA 1
ATOM 866 C C . LEU A 1 108 ? 8.285 -5.255 -10.084 1.00 85.62 108 LEU A C 1
ATOM 868 O O . LEU A 1 108 ? 8.508 -5.860 -9.036 1.00 85.62 108 LEU A O 1
ATOM 872 N N . GLY A 1 109 ? 9.038 -5.415 -11.175 1.00 84.56 109 GLY A N 1
ATOM 873 C CA . GLY A 1 109 ? 10.170 -6.347 -11.221 1.00 84.56 109 GLY A CA 1
ATOM 874 C C . GLY A 1 109 ? 11.290 -5.973 -10.243 1.00 84.56 109 GLY A C 1
ATOM 875 O O . GLY A 1 109 ? 11.893 -6.835 -9.602 1.00 84.56 109 GLY A O 1
ATOM 876 N N . GLN A 1 110 ? 11.551 -4.675 -10.062 1.00 83.75 110 GLN A N 1
ATOM 877 C CA . GLN A 1 110 ? 12.493 -4.190 -9.045 1.00 83.75 110 GLN A CA 1
ATOM 878 C C . GLN A 1 110 ? 12.006 -4.479 -7.619 1.00 83.75 110 GLN A C 1
ATOM 880 O O . GLN A 1 110 ? 12.805 -4.792 -6.733 1.00 83.75 110 GLN A O 1
ATOM 885 N N . ILE A 1 111 ? 10.699 -4.363 -7.387 1.00 85.56 111 ILE A N 1
ATOM 886 C CA . ILE A 1 111 ? 10.083 -4.619 -6.085 1.00 85.56 111 ILE A CA 1
ATOM 887 C C . ILE A 1 111 ? 10.114 -6.090 -5.733 1.00 85.56 111 ILE A C 1
ATOM 889 O O . ILE A 1 111 ? 10.491 -6.409 -4.612 1.00 85.56 111 ILE A O 1
ATOM 893 N N . GLU A 1 112 ? 9.763 -6.963 -6.672 1.00 84.69 112 GLU A N 1
ATOM 894 C CA . GLU A 1 112 ? 9.786 -8.413 -6.484 1.00 84.69 112 GLU A CA 1
ATOM 895 C C . GLU A 1 112 ? 11.162 -8.878 -5.992 1.00 84.69 112 GLU A C 1
ATOM 897 O O . GLU A 1 112 ? 11.266 -9.551 -4.968 1.00 84.69 112 GLU A O 1
ATOM 902 N N . ARG A 1 113 ? 12.242 -8.412 -6.635 1.00 80.38 113 ARG A N 1
ATOM 903 C CA . ARG A 1 113 ? 13.619 -8.705 -6.201 1.00 80.38 113 ARG A CA 1
ATOM 904 C C . ARG A 1 113 ? 13.876 -8.255 -4.762 1.00 80.38 113 ARG A C 1
ATOM 906 O O . ARG A 1 113 ? 14.328 -9.043 -3.938 1.00 80.38 113 ARG A O 1
ATOM 913 N N . LYS A 1 114 ? 13.535 -7.006 -4.433 1.00 80.06 114 LYS A N 1
ATOM 914 C CA . LYS A 1 114 ? 13.735 -6.450 -3.082 1.00 80.06 114 LYS A CA 1
ATOM 915 C C . LYS A 1 114 ? 12.834 -7.091 -2.022 1.00 80.06 114 LYS A C 1
ATOM 917 O O . LYS A 1 114 ? 13.184 -7.089 -0.843 1.00 80.06 114 LYS A O 1
ATOM 922 N N . GLN A 1 115 ? 11.656 -7.577 -2.406 1.00 77.88 115 GLN A N 1
ATOM 923 C CA . GLN A 1 115 ? 10.759 -8.331 -1.536 1.00 77.88 115 GLN A CA 1
ATOM 924 C C . GLN A 1 115 ? 11.342 -9.697 -1.224 1.00 77.88 115 GLN A C 1
ATOM 926 O O . GLN A 1 115 ? 11.375 -10.052 -0.056 1.00 77.88 115 GLN A O 1
ATOM 931 N N . ASN A 1 116 ? 11.877 -10.405 -2.215 1.00 78.94 116 ASN A N 1
ATOM 932 C CA . ASN A 1 116 ? 12.545 -11.685 -1.986 1.00 78.94 116 ASN A CA 1
ATOM 933 C C . ASN A 1 116 ? 13.747 -11.544 -1.036 1.00 78.94 116 ASN A C 1
ATOM 935 O O . ASN A 1 116 ? 14.020 -12.441 -0.252 1.00 78.94 116 ASN A O 1
ATOM 939 N N . GLU A 1 117 ? 14.435 -10.400 -1.048 1.00 77.31 117 GLU A N 1
ATOM 940 C CA . GLU A 1 117 ? 15.538 -10.126 -0.116 1.00 77.31 117 GLU A CA 1
ATOM 941 C C . GLU A 1 117 ? 15.091 -9.788 1.318 1.00 77.31 117 GLU A C 1
ATOM 943 O O . GLU A 1 117 ? 15.867 -9.968 2.256 1.00 77.31 117 GLU A O 1
ATOM 948 N N . ARG A 1 118 ? 13.892 -9.215 1.508 1.00 74.56 118 ARG A N 1
ATOM 949 C CA . ARG A 1 118 ? 13.451 -8.649 2.807 1.00 74.56 118 ARG A CA 1
ATOM 950 C C . ARG A 1 118 ? 12.163 -9.249 3.380 1.00 74.56 118 ARG A C 1
ATOM 952 O O . ARG A 1 118 ? 11.766 -8.862 4.475 1.00 74.56 118 ARG A O 1
ATOM 959 N N . GLU A 1 119 ? 11.497 -10.115 2.624 1.00 65.81 119 GLU A N 1
ATOM 960 C CA . GLU A 1 119 ? 10.352 -10.969 2.972 1.00 65.81 119 GLU A CA 1
ATOM 961 C C . GLU A 1 119 ? 9.167 -10.293 3.698 1.00 65.81 119 GLU A C 1
ATOM 963 O O . GLU A 1 119 ? 8.493 -10.918 4.513 1.00 65.81 119 GLU A O 1
ATOM 968 N N . GLY A 1 120 ? 8.862 -9.014 3.438 1.00 64.06 120 GLY A N 1
ATOM 969 C CA . GLY A 1 120 ? 7.856 -8.326 4.269 1.00 64.06 120 GLY A CA 1
ATOM 970 C C . GLY A 1 120 ? 7.208 -7.061 3.721 1.00 64.06 120 GLY A C 1
ATOM 971 O O . GLY A 1 120 ? 6.703 -6.257 4.505 1.00 64.06 120 GLY A O 1
ATOM 972 N N . LEU A 1 121 ? 7.233 -6.825 2.408 1.00 77.25 121 LEU A N 1
ATOM 973 C CA . LEU A 1 121 ? 6.690 -5.584 1.853 1.00 77.25 121 LEU A CA 1
ATOM 974 C C . LEU A 1 121 ? 5.212 -5.717 1.463 1.00 77.25 121 LEU A C 1
ATOM 976 O O . LEU A 1 121 ? 4.801 -6.703 0.859 1.00 77.25 121 LEU A O 1
ATOM 980 N N . THR A 1 122 ? 4.426 -4.678 1.746 1.00 84.25 122 THR A N 1
ATOM 981 C CA . THR A 1 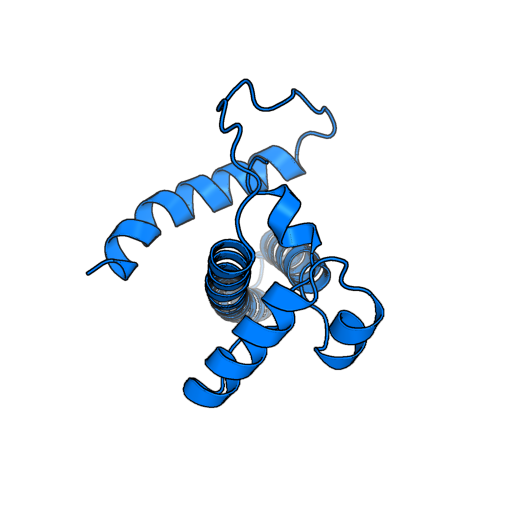122 ? 3.073 -4.555 1.189 1.00 84.25 122 THR A CA 1
ATOM 982 C C . THR A 1 122 ? 3.163 -4.136 -0.276 1.00 84.25 122 THR A C 1
ATOM 984 O O . THR A 1 122 ? 3.859 -3.177 -0.607 1.00 84.25 122 THR A O 1
ATOM 987 N N . ASN A 1 123 ? 2.444 -4.848 -1.140 1.00 86.75 123 ASN A N 1
ATOM 988 C CA . ASN A 1 123 ? 2.295 -4.506 -2.549 1.00 86.75 123 ASN A CA 1
ATOM 989 C C . ASN A 1 123 ? 1.294 -3.359 -2.716 1.00 86.75 123 ASN A C 1
ATOM 991 O O . ASN A 1 123 ? 0.213 -3.373 -2.121 1.00 86.75 123 ASN A O 1
ATOM 995 N N . ILE A 1 124 ? 1.668 -2.363 -3.515 1.00 84.88 124 ILE A N 1
ATOM 996 C CA . ILE A 1 124 ? 0.912 -1.119 -3.679 1.00 84.88 124 ILE A CA 1
ATOM 997 C C . ILE 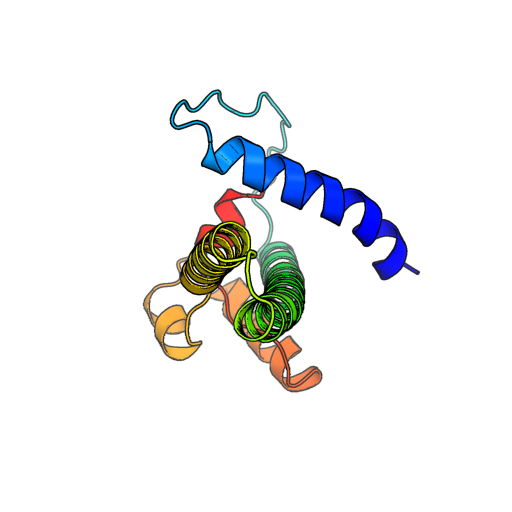A 1 124 ? 0.694 -0.808 -5.156 1.00 84.88 124 ILE A C 1
ATOM 999 O O . ILE A 1 124 ? 1.526 -1.155 -5.995 1.00 84.88 124 ILE A O 1
ATOM 1003 N N . SER A 1 125 ? -0.417 -0.146 -5.462 1.00 85.19 125 SER A N 1
ATOM 1004 C CA . SER A 1 125 ? -0.784 0.211 -6.832 1.00 85.19 125 SER A CA 1
ATOM 1005 C C . SER A 1 125 ? -0.016 1.417 -7.371 1.00 85.19 125 SER A C 1
ATOM 1007 O O . SER A 1 125 ? 0.600 2.194 -6.639 1.00 85.19 125 SER A O 1
ATOM 1009 N N . ASP A 1 126 ? -0.082 1.592 -8.687 1.00 80.88 126 ASP A N 1
ATOM 1010 C CA . ASP A 1 126 ? 0.504 2.704 -9.445 1.00 80.88 126 ASP A CA 1
ATOM 1011 C C . ASP A 1 126 ? -0.065 4.061 -9.021 1.00 80.88 126 ASP A C 1
ATOM 1013 O O . ASP A 1 126 ? 0.601 5.078 -9.189 1.00 80.88 126 ASP A O 1
ATOM 1017 N N . LEU A 1 127 ? -1.243 4.079 -8.383 1.00 75.88 127 LEU A N 1
ATOM 1018 C CA . LEU A 1 127 ? -1.816 5.281 -7.768 1.00 75.88 127 LEU A CA 1
ATOM 1019 C C . LEU A 1 127 ? -0.848 5.936 -6.782 1.00 75.88 127 LEU A C 1
ATOM 1021 O O . LEU A 1 127 ? -0.870 7.147 -6.604 1.00 75.88 127 LEU A O 1
ATOM 1025 N N . THR A 1 128 ? 0.045 5.156 -6.173 1.00 74.94 128 THR A N 1
ATOM 1026 C CA . THR A 1 128 ? 1.055 5.695 -5.258 1.00 74.94 128 THR A CA 1
ATOM 1027 C C . THR A 1 128 ? 2.052 6.637 -5.932 1.00 74.94 128 THR A C 1
ATOM 1029 O O . THR A 1 128 ? 2.634 7.469 -5.242 1.00 74.94 128 THR A O 1
ATOM 1032 N N . PHE A 1 129 ? 2.208 6.580 -7.257 1.00 75.00 129 PHE A N 1
ATOM 1033 C CA . PHE A 1 129 ? 3.019 7.542 -8.000 1.00 75.00 129 PHE A CA 1
ATOM 1034 C C . PHE A 1 129 ? 2.337 8.897 -8.183 1.00 75.00 129 PHE A C 1
ATOM 1036 O O . PHE A 1 129 ? 3.041 9.880 -8.346 1.00 75.00 129 PHE A O 1
ATOM 1043 N N . GLN A 1 130 ? 1.007 8.990 -8.077 1.00 71.75 130 GLN A N 1
ATOM 1044 C CA . GLN A 1 130 ? 0.285 10.268 -8.206 1.00 71.75 130 GLN A CA 1
ATOM 1045 C C . GLN A 1 130 ? 0.652 11.280 -7.110 1.00 71.75 130 GLN A C 1
ATOM 1047 O O . GLN A 1 130 ? 0.401 12.471 -7.257 1.00 71.75 130 GLN A O 1
ATOM 1052 N N . PHE A 1 131 ? 1.253 10.811 -6.015 1.00 66.31 131 PHE A N 1
ATOM 1053 C CA . PHE A 1 131 ? 1.729 11.647 -4.914 1.00 66.31 131 PHE A CA 1
ATOM 1054 C C . PHE A 1 131 ? 3.143 12.199 -5.134 1.00 66.31 131 PHE A C 1
ATOM 1056 O O . PHE A 1 131 ? 3.605 13.015 -4.339 1.00 66.31 131 PHE A O 1
ATOM 1063 N N . PHE A 1 132 ? 3.839 11.749 -6.179 1.00 60.09 132 PHE A N 1
ATOM 1064 C CA . PHE A 1 132 ? 5.161 12.235 -6.548 1.00 60.09 132 PHE A CA 1
ATOM 1065 C C . PHE A 1 132 ? 5.016 13.026 -7.853 1.00 60.09 132 PHE A C 1
ATOM 1067 O O . PHE A 1 132 ? 4.417 12.508 -8.796 1.00 60.09 132 PHE A O 1
ATOM 1074 N N . PRO A 1 133 ? 5.492 14.282 -7.917 1.00 54.22 133 PRO A N 1
ATOM 1075 C CA . PRO A 1 133 ? 5.417 15.057 -9.149 1.00 54.22 133 PRO A CA 1
ATOM 1076 C C . PRO A 1 133 ? 6.166 14.327 -10.274 1.00 54.22 133 PRO A C 1
ATOM 1078 O O . PRO A 1 133 ? 7.204 13.708 -10.022 1.00 54.22 133 PRO A O 1
ATOM 1081 N N . ASN A 1 134 ? 5.585 14.372 -11.478 1.00 49.97 134 ASN A N 1
ATOM 1082 C CA . ASN A 1 134 ? 6.268 13.984 -12.714 1.00 49.97 134 ASN A CA 1
ATOM 1083 C C . ASN A 1 134 ? 7.371 14.976 -13.047 1.00 49.97 134 ASN A C 1
ATOM 1085 O O . ASN A 1 134 ? 7.151 16.179 -12.766 1.00 49.97 134 ASN A O 1
#

Secondary structure (DSSP, 8-state):
-HHHHTHHHHHHHHHHHHHHTT-----------------HHHHHHHHHHHHHHHHHHHHHHHHHHHHHHTSTT-HHHHHHHHHHHHHHHHTB--HHHHHHH-S-HHHHHHHHHHHHHHS-PPPB-GGGGGGS--

Foldseek 3Di:
DVVVVVVVVVVVVVVVVVVVVVDPPDDDPDDPDDPDPDDLVVLLVLQQVLQVSLLVLLVVLVVVLVVLVPDPPCVVVNVVSVVVNVVSVVQFDDLVVCCVPAPSNSSSVSNVVVCVVVVDTTGGHPVSCVVPDD

Organism: Patella caerulea (NCBI:txid87958)

Sequence (134 aa):
MLTSIMFYPEKQFLEHLSEHLKLFELEPLRNISVDDVLCSSDRGKIRYVSGYVIAKIKHNLSRKIRNALFVSGKEDNLSTFQNQMDILNSLCSSYDKLKDVSSDVDSLGQIERKQNEREGLTNISDLTFQFFPN

pLDDT: mean 72.05, std 17.01, range [35.44, 89.62]